Protein AF-A0A3B8Z9Q9-F1 (afdb_monomer)

Foldseek 3Di:
DPDDDPPDPVNVPPDDDDDDPQVDEDEAEED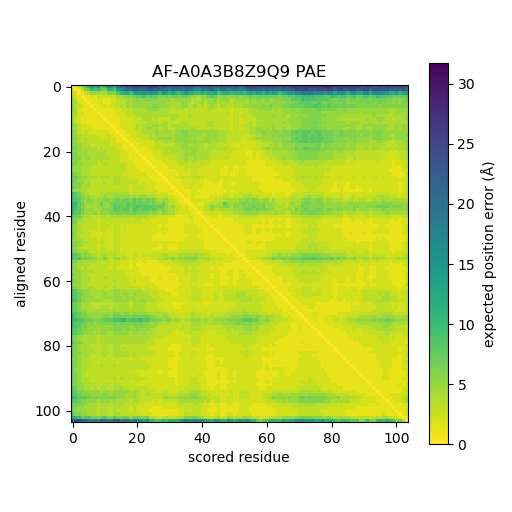EFADCPPNHGRAQVNQQVVCVVGHNHQEYEYDDDPHQFDPDDDPVCRSVRVVVVLVVQQVVQVVDNVGHHYDD

Structure (mmCIF, N/CA/C/O backbone):
data_AF-A0A3B8Z9Q9-F1
#
_entry.id   AF-A0A3B8Z9Q9-F1
#
loop_
_atom_site.group_PDB
_atom_site.id
_atom_site.type_symbol
_atom_site.label_atom_id
_atom_site.label_alt_id
_atom_site.label_comp_id
_atom_site.label_asym_id
_atom_site.label_entity_id
_atom_site.label_seq_id
_atom_site.pdbx_PDB_ins_code
_atom_site.Cartn_x
_atom_site.Cartn_y
_atom_site.Cartn_z
_atom_site.occupancy
_atom_site.B_iso_or_equiv
_atom_site.auth_seq_id
_atom_site.auth_comp_id
_atom_site.auth_asym_id
_atom_site.auth_atom_id
_atom_site.pdbx_PDB_model_num
ATOM 1 N N . MET A 1 1 ? -0.483 33.714 14.078 1.00 69.94 1 MET A N 1
ATOM 2 C CA . MET A 1 1 ? -1.073 32.370 13.924 1.00 69.94 1 MET A CA 1
ATOM 3 C C . MET A 1 1 ? -0.224 31.662 12.892 1.00 69.94 1 MET A C 1
ATOM 5 O O . MET A 1 1 ? 0.075 32.298 11.890 1.00 69.94 1 MET A O 1
ATOM 9 N N . VAL A 1 2 ? 0.262 30.453 13.173 1.00 78.88 2 VAL A N 1
ATOM 10 C CA . VAL A 1 2 ? 0.937 29.661 12.136 1.00 78.88 2 VAL A CA 1
ATOM 11 C C . VAL A 1 2 ? -0.144 29.272 11.136 1.00 78.88 2 VAL A C 1
ATOM 13 O O . VAL A 1 2 ? -1.199 28.786 11.538 1.00 78.88 2 VAL A O 1
ATOM 16 N N . GLU A 1 3 ? 0.070 29.601 9.870 1.00 90.50 3 GLU A N 1
ATOM 17 C CA . GLU A 1 3 ? -0.839 29.223 8.796 1.00 90.50 3 GLU A CA 1
ATOM 18 C C . GLU A 1 3 ? -0.704 27.712 8.585 1.00 90.50 3 GLU A C 1
ATOM 20 O O . GLU A 1 3 ? 0.400 27.216 8.366 1.00 90.50 3 GLU A O 1
ATOM 25 N N . ILE A 1 4 ? -1.803 26.976 8.758 1.00 93.44 4 ILE A N 1
ATOM 26 C CA . ILE A 1 4 ? -1.833 25.526 8.548 1.00 93.44 4 ILE A CA 1
ATOM 27 C C . ILE A 1 4 ? -1.953 25.288 7.041 1.00 93.44 4 ILE A C 1
ATOM 29 O O . ILE A 1 4 ? -2.887 25.780 6.407 1.00 93.44 4 ILE A O 1
ATOM 33 N N . GLU A 1 5 ? -1.002 24.553 6.471 1.00 92.81 5 GLU A N 1
ATOM 34 C CA . GLU A 1 5 ? -0.972 24.249 5.041 1.00 92.81 5 GLU A CA 1
ATOM 35 C C . GLU A 1 5 ? -2.072 23.240 4.680 1.00 92.81 5 GLU A C 1
ATOM 37 O O . GLU A 1 5 ? -2.139 22.148 5.240 1.00 92.81 5 GLU A O 1
ATOM 42 N N . ALA A 1 6 ? -2.935 23.585 3.721 1.00 91.25 6 ALA A N 1
ATOM 43 C CA . ALA A 1 6 ? -4.011 22.699 3.285 1.00 91.25 6 ALA A CA 1
ATOM 44 C C . ALA A 1 6 ? -3.460 21.350 2.787 1.00 91.25 6 ALA A C 1
ATOM 46 O O . ALA A 1 6 ? -2.598 21.296 1.909 1.00 91.25 6 ALA A O 1
ATOM 47 N N . GLY A 1 7 ? -3.988 20.258 3.341 1.00 86.06 7 GLY A N 1
ATOM 48 C CA . GLY A 1 7 ? -3.541 18.900 3.042 1.00 86.06 7 GLY A CA 1
ATOM 49 C C . GLY A 1 7 ? -2.288 18.454 3.799 1.00 86.06 7 GLY A C 1
ATOM 50 O O . GLY A 1 7 ? -1.795 17.368 3.511 1.00 86.06 7 GLY A O 1
ATOM 51 N N . SER A 1 8 ? -1.726 19.237 4.730 1.00 89.62 8 SER A N 1
ATOM 52 C CA . SER A 1 8 ? -0.736 18.733 5.700 1.00 89.62 8 SER A CA 1
ATOM 53 C C . SER A 1 8 ? -1.383 17.812 6.739 1.00 89.62 8 SER A C 1
ATOM 55 O O . SER A 1 8 ? -2.606 17.798 6.885 1.00 89.62 8 SER A O 1
ATOM 57 N N . ASP A 1 9 ? -0.574 17.059 7.481 1.00 89.06 9 ASP A N 1
ATOM 58 C CA . ASP A 1 9 ? -1.082 16.186 8.545 1.00 89.06 9 ASP A CA 1
ATOM 59 C C . ASP A 1 9 ? -1.722 17.015 9.673 1.00 89.06 9 ASP A C 1
ATOM 61 O O . ASP A 1 9 ? -2.74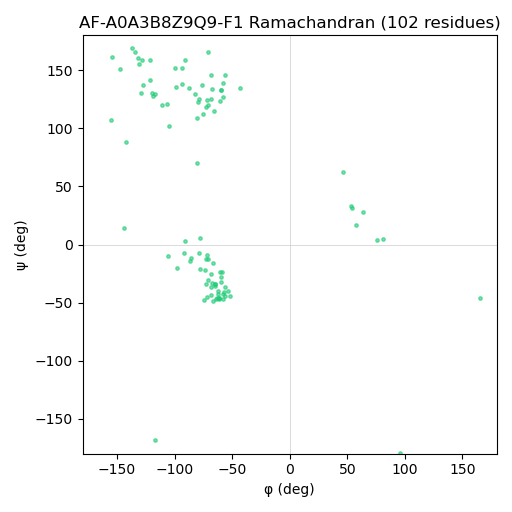6 16.625 10.230 1.00 89.06 9 ASP A O 1
ATOM 65 N N . GLU A 1 10 ? -1.199 18.217 9.954 1.00 93.62 10 GLU A N 1
ATOM 66 C CA . GLU A 1 10 ? -1.821 19.164 10.889 1.00 93.62 10 GLU A CA 1
ATOM 67 C C . GLU A 1 10 ? -3.183 19.661 10.400 1.00 93.62 10 GLU A C 1
ATOM 69 O O . GLU A 1 10 ? -4.062 19.920 11.220 1.00 93.62 10 GLU A O 1
ATOM 74 N N . TRP A 1 11 ? -3.362 19.809 9.083 1.00 93.94 11 TRP A N 1
ATOM 75 C CA . TRP A 1 11 ? -4.651 20.159 8.493 1.00 93.94 11 TRP A CA 1
ATOM 76 C C . TRP A 1 11 ? -5.643 18.994 8.564 1.00 93.94 11 TRP A C 1
ATOM 78 O O . TRP A 1 11 ? -6.789 19.187 8.963 1.00 93.94 11 TRP A O 1
ATOM 88 N N . LEU A 1 12 ? -5.204 17.778 8.226 1.00 91.38 12 LEU A N 1
ATOM 89 C CA . LEU A 1 12 ? -6.040 16.572 8.271 1.00 91.38 12 LEU A CA 1
ATOM 90 C C . LEU A 1 12 ? -6.463 16.218 9.704 1.00 91.38 12 LEU A C 1
ATOM 92 O O . LEU A 1 12 ? -7.595 15.803 9.928 1.00 91.38 12 LEU A O 1
ATOM 96 N N . GLY A 1 13 ? -5.590 16.448 10.686 1.00 92.19 13 GLY A N 1
ATOM 97 C CA . GLY A 1 13 ? -5.849 16.172 12.100 1.00 92.19 13 GLY A CA 1
ATOM 98 C C . GLY A 1 13 ? -6.735 17.194 12.823 1.00 92.19 13 GLY A C 1
ATOM 99 O O . GLY A 1 13 ? -6.889 17.092 14.040 1.00 92.19 13 GLY A O 1
ATOM 100 N N . GLN A 1 14 ? -7.300 18.191 12.130 1.00 95.12 14 GLN A N 1
ATOM 101 C CA . GLN A 1 14 ? -8.132 19.226 12.764 1.00 95.12 14 GLN A CA 1
ATOM 102 C C . GLN A 1 14 ? -9.469 18.703 13.296 1.00 95.12 14 GLN A C 1
ATOM 104 O O . GLN A 1 14 ? -10.047 19.309 14.201 1.00 95.12 14 GLN A O 1
ATOM 109 N N . VAL A 1 15 ? -9.971 17.608 12.730 1.00 93.62 15 VAL A N 1
ATOM 110 C CA . VAL A 1 15 ? -11.234 16.985 13.119 1.00 93.62 15 VAL A CA 1
ATOM 111 C C . VAL A 1 15 ? -10.981 15.502 13.348 1.00 93.62 15 VAL A C 1
ATOM 113 O O . VAL A 1 15 ? -10.385 14.838 12.507 1.00 93.62 15 VAL A O 1
ATOM 116 N N . GLN A 1 16 ? -11.442 14.990 14.486 1.00 91.19 16 GLN A N 1
ATOM 117 C CA . GLN A 1 16 ? -11.519 13.557 14.752 1.00 91.19 16 GLN A CA 1
ATOM 118 C C . GLN A 1 16 ? -12.981 13.194 14.974 1.00 91.19 16 GLN A C 1
ATOM 120 O O . GLN A 1 16 ? -13.669 13.841 15.766 1.00 91.19 16 GLN A O 1
ATOM 125 N N . GLU A 1 17 ? -13.445 12.188 14.246 1.00 91.62 17 GLU A N 1
ATOM 126 C CA . GLU A 1 17 ? -14.796 11.650 14.364 1.00 91.62 17 GLU A CA 1
ATOM 127 C C . GLU A 1 17 ? -14.780 10.376 15.216 1.00 91.62 17 GLU A C 1
ATOM 129 O O . GLU A 1 17 ? -13.777 9.659 15.270 1.00 91.62 17 GLU A O 1
ATOM 134 N N . ASP A 1 18 ? -15.896 10.089 15.886 1.00 94.62 18 ASP A N 1
ATOM 135 C CA . ASP A 1 18 ? -16.038 8.859 16.663 1.00 94.62 18 ASP A CA 1
ATOM 136 C C . ASP A 1 18 ? -16.067 7.636 15.735 1.00 94.62 18 ASP A C 1
ATOM 138 O O . ASP A 1 18 ? -16.802 7.592 14.746 1.00 94.62 18 ASP A O 1
ATOM 142 N N . ILE A 1 19 ? -15.305 6.599 16.090 1.00 94.19 19 ILE A N 1
ATOM 143 C CA . ILE A 1 19 ? -15.272 5.347 15.333 1.00 94.19 19 ILE A CA 1
ATOM 144 C C . ILE A 1 19 ? -16.567 4.568 15.554 1.00 94.19 19 ILE A C 1
ATOM 146 O O . ILE A 1 19 ? -16.882 4.130 16.663 1.00 94.19 19 ILE A O 1
ATOM 150 N N . ILE A 1 20 ? -17.295 4.345 14.465 1.00 94.50 20 ILE A N 1
ATOM 151 C CA . ILE A 1 20 ? -18.507 3.528 14.451 1.00 94.50 20 ILE A CA 1
ATOM 152 C C . ILE A 1 20 ? -18.122 2.064 14.222 1.00 94.50 20 ILE A C 1
ATOM 154 O O . ILE A 1 20 ? -17.318 1.764 13.339 1.00 94.50 20 ILE A O 1
ATOM 158 N N . ASP A 1 21 ? -18.720 1.164 15.007 1.00 96.12 21 ASP A N 1
ATOM 159 C CA . ASP A 1 21 ? -18.503 -0.286 14.956 1.00 96.12 21 ASP A CA 1
ATOM 160 C C . ASP A 1 21 ? -17.010 -0.670 14.891 1.00 96.12 21 ASP A C 1
ATOM 162 O O . ASP A 1 21 ? -16.568 -1.288 13.920 1.00 96.12 21 ASP A O 1
ATOM 166 N N . PRO A 1 22 ? -16.208 -0.336 15.921 1.00 95.06 22 PRO A N 1
ATOM 167 C CA . PRO A 1 22 ? -14.751 -0.487 15.880 1.00 95.06 22 PRO A CA 1
ATOM 168 C C . PRO A 1 22 ? -14.285 -1.931 15.662 1.00 95.06 22 PRO A C 1
ATOM 170 O O . PRO A 1 22 ? -13.193 -2.152 15.163 1.00 95.06 22 PRO A O 1
ATOM 173 N N . GLU A 1 23 ? -15.103 -2.932 15.992 1.00 96.06 23 GLU A N 1
ATOM 174 C CA . GLU A 1 23 ? -14.764 -4.346 15.790 1.00 96.06 23 GLU A CA 1
ATOM 175 C C . GLU A 1 23 ? -15.103 -4.858 14.378 1.00 96.06 23 GLU A C 1
ATOM 177 O O . GLU A 1 23 ? -14.688 -5.958 13.997 1.00 96.06 23 GLU A O 1
ATOM 182 N N . ARG A 1 24 ? -15.852 -4.089 13.576 1.00 97.62 24 ARG A N 1
ATOM 183 C CA . ARG A 1 24 ? -16.312 -4.502 12.246 1.00 97.62 24 ARG A CA 1
ATOM 184 C C . ARG A 1 24 ? -15.128 -4.672 11.301 1.00 97.62 24 ARG A C 1
ATOM 186 O O . ARG A 1 24 ? -14.498 -3.702 10.907 1.00 97.62 24 ARG A O 1
ATOM 193 N N . LEU A 1 25 ? -14.901 -5.910 10.867 1.00 97.62 25 LEU A N 1
ATOM 194 C CA . LEU A 1 25 ? -13.917 -6.218 9.831 1.00 97.62 25 LEU A CA 1
ATOM 195 C C . LEU A 1 25 ? -14.280 -5.501 8.525 1.00 97.62 25 LEU A C 1
ATOM 197 O O . LEU A 1 25 ? -15.376 -5.701 7.984 1.00 97.62 25 LEU A O 1
ATOM 201 N N . ILE A 1 26 ? -13.348 -4.701 8.016 1.00 97.56 26 ILE A N 1
ATOM 202 C CA . ILE A 1 26 ? -13.490 -3.926 6.783 1.00 97.56 26 ILE A CA 1
ATOM 203 C C . ILE A 1 26 ? -12.387 -4.322 5.799 1.00 97.56 26 ILE A C 1
ATOM 205 O O . ILE A 1 26 ? -11.238 -4.565 6.176 1.00 97.56 26 ILE A O 1
ATOM 209 N N . ILE A 1 27 ? -12.763 -4.385 4.521 1.00 97.94 27 ILE A N 1
ATOM 210 C CA . ILE A 1 27 ? -11.821 -4.376 3.406 1.00 97.94 27 ILE A CA 1
ATOM 211 C C . ILE A 1 27 ? -11.929 -3.004 2.757 1.00 97.94 27 ILE A C 1
ATOM 213 O O . ILE A 1 27 ? -13.016 -2.642 2.306 1.00 97.94 27 ILE A O 1
ATOM 217 N N . ASP A 1 28 ? -10.823 -2.272 2.701 1.00 97.56 28 ASP A N 1
ATOM 218 C CA . ASP A 1 28 ? -10.727 -1.072 1.875 1.00 97.56 28 ASP A CA 1
ATOM 219 C C . ASP A 1 28 ? -10.583 -1.498 0.403 1.00 97.56 28 ASP A C 1
ATOM 221 O O . ASP A 1 28 ? -9.580 -2.121 0.036 1.00 97.56 28 ASP A O 1
ATOM 225 N N . PRO A 1 29 ? -11.583 -1.234 -0.455 1.00 97.19 29 PRO A N 1
ATOM 226 C CA . PRO A 1 29 ? -11.578 -1.734 -1.820 1.00 97.19 29 PRO A CA 1
ATOM 227 C C . PRO A 1 29 ? -10.687 -0.921 -2.764 1.00 97.19 29 PRO A C 1
ATOM 229 O O . PRO A 1 29 ? -10.561 -1.320 -3.922 1.00 97.19 29 PRO A O 1
ATOM 232 N N . HIS A 1 30 ? -10.124 0.216 -2.339 1.00 97.62 30 HIS A N 1
ATOM 233 C CA . HIS A 1 30 ? -9.390 1.093 -3.247 1.00 97.62 30 HIS A CA 1
ATOM 234 C C . HIS A 1 30 ? -8.368 1.952 -2.508 1.00 97.62 30 HIS A C 1
ATOM 236 O O . HIS A 1 30 ? -8.703 2.988 -1.942 1.00 97.62 30 HIS A O 1
ATOM 242 N N . HIS A 1 31 ? -7.092 1.620 -2.676 1.00 96.69 31 HIS A N 1
ATOM 243 C CA . HIS A 1 31 ? -6.000 2.541 -2.370 1.00 96.69 31 HIS A CA 1
ATOM 244 C C . HIS A 1 31 ? -4.931 2.506 -3.464 1.00 96.69 31 HIS A C 1
ATOM 246 O O . HIS A 1 31 ? -4.907 1.633 -4.334 1.00 96.69 31 HIS A O 1
ATOM 252 N N . HIS A 1 32 ? -4.021 3.466 -3.398 1.00 96.94 32 HIS A N 1
ATOM 253 C CA . HIS A 1 32 ? -2.835 3.533 -4.237 1.00 96.94 32 HIS A CA 1
ATOM 254 C C . HIS A 1 32 ? -1.599 3.545 -3.342 1.00 96.94 32 HIS A C 1
ATOM 256 O O . HIS A 1 32 ? -1.677 3.944 -2.186 1.00 96.94 32 HIS A O 1
ATOM 262 N N . LEU A 1 33 ? -0.451 3.167 -3.894 1.00 97.19 33 LEU A N 1
ATOM 263 C CA . LEU A 1 33 ? 0.853 3.314 -3.259 1.00 97.19 33 LEU A CA 1
ATOM 264 C C . LEU A 1 33 ? 1.773 4.039 -4.235 1.00 97.19 33 LEU A C 1
ATOM 266 O O . LEU A 1 33 ? 1.776 3.748 -5.429 1.00 97.19 33 LEU A O 1
ATOM 270 N N . TRP A 1 34 ? 2.566 4.987 -3.749 1.00 97.06 34 TRP A N 1
ATOM 271 C CA . TRP A 1 34 ? 3.502 5.731 -4.583 1.00 97.06 34 TRP A CA 1
ATOM 272 C C . TRP A 1 34 ? 4.689 6.265 -3.789 1.00 97.06 34 TRP A C 1
ATOM 274 O O . TRP A 1 34 ? 4.658 6.458 -2.574 1.00 97.06 34 TRP A O 1
ATOM 284 N N . LYS A 1 35 ? 5.758 6.598 -4.513 1.00 95.62 35 LYS A N 1
ATOM 285 C CA . LYS A 1 35 ? 6.947 7.243 -3.955 1.00 95.62 35 LYS A CA 1
ATOM 286 C C . LYS A 1 35 ? 7.179 8.596 -4.613 1.00 95.62 35 LYS A C 1
ATOM 288 O O . LYS A 1 35 ? 7.245 8.678 -5.837 1.00 95.62 35 LYS A O 1
ATOM 293 N N . LYS A 1 36 ? 7.378 9.636 -3.795 1.00 91.19 36 LYS A N 1
ATOM 294 C CA . LYS A 1 36 ? 7.660 11.021 -4.220 1.00 91.19 36 LYS A CA 1
ATOM 295 C C . LYS A 1 36 ? 6.641 11.599 -5.217 1.00 91.19 36 LYS A C 1
ATOM 297 O O . LYS A 1 36 ? 7.008 12.409 -6.069 1.00 91.19 36 LYS A O 1
ATOM 302 N N . ARG A 1 37 ? 5.370 11.209 -5.116 1.00 89.88 37 ARG A N 1
ATOM 303 C CA . ARG A 1 37 ? 4.282 11.810 -5.898 1.00 89.88 37 ARG A CA 1
ATOM 304 C C . ARG A 1 37 ? 3.647 12.918 -5.069 1.00 89.88 37 ARG A C 1
ATOM 306 O O . ARG A 1 37 ? 3.495 12.766 -3.864 1.00 89.88 37 ARG A O 1
ATOM 313 N N . PHE A 1 38 ? 3.341 14.053 -5.696 1.00 86.62 38 PHE A N 1
ATOM 314 C CA . PHE A 1 38 ? 2.816 15.237 -4.994 1.00 86.62 38 PHE A CA 1
ATOM 315 C C . PHE A 1 38 ? 3.709 15.703 -3.824 1.00 86.62 38 PHE A C 1
ATOM 317 O O . PHE A 1 38 ? 3.227 16.198 -2.815 1.00 86.62 38 PHE A O 1
ATOM 324 N N . GLY A 1 39 ? 5.028 15.499 -3.938 1.00 88.44 39 GLY A N 1
ATOM 325 C CA . GLY A 1 39 ? 5.987 15.841 -2.882 1.00 88.44 39 GLY A CA 1
ATOM 326 C C . GLY A 1 39 ? 6.011 14.882 -1.687 1.00 88.44 39 GLY A C 1
ATOM 327 O O . GLY A 1 39 ? 6.770 15.127 -0.754 1.00 88.44 39 GLY A O 1
ATOM 328 N N . ARG A 1 40 ? 5.242 13.783 -1.709 1.00 89.94 40 ARG A N 1
ATOM 329 C CA . ARG A 1 40 ? 5.105 12.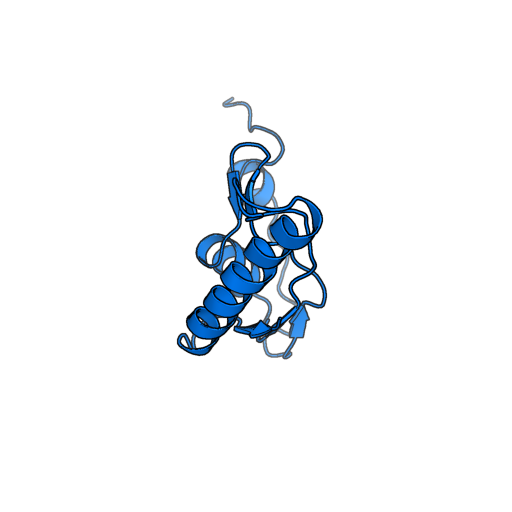852 -0.579 1.00 89.94 40 ARG A CA 1
ATO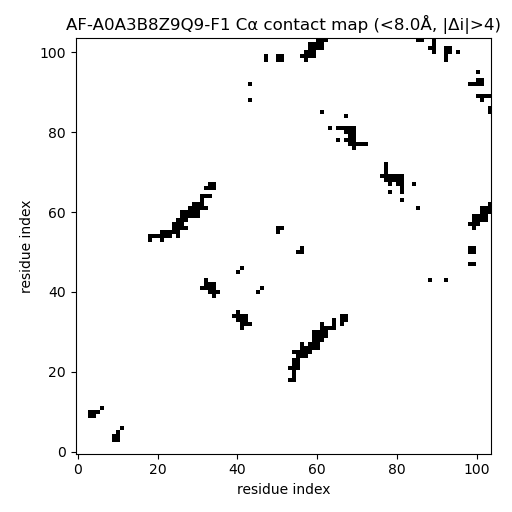M 330 C C . ARG A 1 40 ? 5.273 11.391 -0.992 1.00 89.94 40 ARG A C 1
ATOM 332 O O . ARG A 1 40 ? 5.190 11.027 -2.169 1.00 89.94 40 ARG A O 1
ATOM 339 N N . ASN A 1 41 ? 5.561 10.551 -0.009 1.00 95.06 41 ASN A N 1
ATOM 340 C CA . ASN A 1 41 ? 5.425 9.107 -0.150 1.00 95.06 41 ASN A CA 1
ATOM 341 C C . ASN A 1 41 ? 4.043 8.703 0.354 1.00 95.06 41 ASN A C 1
ATOM 343 O O . ASN A 1 41 ? 3.479 9.381 1.206 1.00 95.06 41 ASN A O 1
ATOM 347 N N . TYR A 1 42 ? 3.527 7.614 -0.191 1.00 96.44 42 TYR A N 1
ATOM 348 C CA . TYR A 1 42 ? 2.401 6.900 0.377 1.00 96.44 42 TYR A CA 1
ATOM 349 C C . TYR A 1 42 ? 2.674 5.413 0.155 1.00 96.44 42 TYR A C 1
ATOM 351 O O . TYR A 1 42 ? 2.426 4.870 -0.921 1.00 96.44 42 TYR A O 1
ATOM 359 N N . LEU A 1 43 ? 3.376 4.809 1.108 1.00 97.62 43 LEU A N 1
ATOM 360 C CA . LEU A 1 43 ? 3.834 3.422 1.104 1.00 97.62 43 LEU A CA 1
ATOM 361 C C . LEU A 1 43 ? 3.163 2.685 2.276 1.00 97.62 43 LEU A C 1
ATOM 363 O O . LEU A 1 43 ? 2.223 3.197 2.877 1.00 97.62 43 LEU A O 1
ATOM 367 N N . LEU A 1 44 ? 3.627 1.475 2.608 1.00 98.00 44 LEU A N 1
ATOM 368 C CA . LEU A 1 44 ? 3.062 0.704 3.724 1.00 98.00 44 LEU A CA 1
ATOM 369 C C . LEU A 1 44 ? 2.991 1.486 5.052 1.00 98.00 44 LEU A C 1
ATOM 371 O O . LEU A 1 44 ? 1.943 1.418 5.683 1.00 98.00 44 LEU A O 1
ATOM 375 N N . PRO A 1 45 ? 4.019 2.250 5.485 1.00 97.44 45 PRO A N 1
ATOM 376 C CA . PRO A 1 45 ? 3.935 2.990 6.743 1.00 97.44 45 PRO A CA 1
ATOM 377 C C . PRO A 1 45 ? 2.828 4.046 6.750 1.00 97.44 45 PRO A C 1
ATOM 379 O O . PRO A 1 45 ? 2.107 4.159 7.736 1.00 97.44 45 PRO A O 1
ATOM 382 N N . GLU A 1 46 ? 2.680 4.801 5.659 1.00 96.88 46 GLU A N 1
ATOM 383 C CA . GLU A 1 46 ? 1.626 5.809 5.538 1.00 96.88 46 GLU A CA 1
ATOM 384 C C . GLU A 1 46 ? 0.239 5.150 5.462 1.00 96.88 46 GLU A C 1
ATOM 386 O O . GLU A 1 46 ? -0.666 5.548 6.190 1.00 96.88 46 GLU A O 1
ATOM 391 N N . LEU A 1 47 ? 0.099 4.068 4.685 1.00 97.56 47 LEU A N 1
ATOM 392 C CA . LEU A 1 47 ? -1.136 3.279 4.623 1.00 97.56 47 LEU A CA 1
ATOM 393 C C . LEU A 1 47 ? -1.537 2.727 5.999 1.00 97.56 47 LEU A C 1
ATOM 395 O O . LEU A 1 47 ? -2.713 2.735 6.351 1.00 97.56 47 LEU A O 1
ATOM 399 N N . TRP A 1 48 ? -0.587 2.217 6.782 1.00 98.06 48 TRP A N 1
ATOM 400 C CA . TRP A 1 48 ? -0.854 1.694 8.124 1.00 98.06 48 TRP A CA 1
ATOM 401 C C . TRP A 1 48 ? -1.187 2.786 9.135 1.00 98.06 48 TRP A C 1
ATOM 403 O O . TRP A 1 48 ? -1.991 2.544 10.031 1.00 98.06 48 TRP A O 1
ATOM 413 N N . GLY A 1 49 ? -0.642 3.992 8.962 1.00 95.69 49 GLY A N 1
ATOM 414 C CA . GLY A 1 49 ? -1.075 5.165 9.720 1.00 95.69 49 GLY A CA 1
ATOM 415 C C . GLY A 1 49 ? -2.567 5.440 9.529 1.00 95.69 49 GLY A C 1
ATOM 416 O O . GLY A 1 49 ? -3.294 5.598 10.509 1.00 95.69 49 GLY A O 1
ATOM 417 N N . ASP A 1 50 ? -3.035 5.404 8.281 1.00 94.75 50 ASP A N 1
ATOM 418 C CA . ASP A 1 50 ? -4.439 5.664 7.956 1.00 94.75 50 ASP A CA 1
ATOM 419 C C . ASP A 1 50 ? -5.344 4.489 8.348 1.00 94.75 50 ASP A C 1
ATOM 421 O O . ASP A 1 50 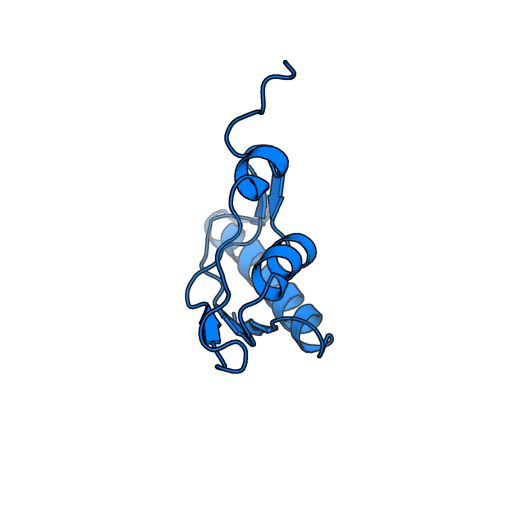? -6.369 4.668 9.007 1.00 94.75 50 ASP A O 1
ATOM 425 N N . THR A 1 51 ? -4.957 3.263 7.993 1.00 96.75 51 THR A N 1
ATOM 426 C CA . THR A 1 51 ? -5.772 2.061 8.243 1.00 96.75 51 THR A CA 1
ATOM 427 C C . THR A 1 51 ? -5.797 1.630 9.709 1.00 96.75 51 THR A C 1
ATOM 429 O O . THR A 1 51 ? -6.750 0.979 10.128 1.00 96.75 51 THR A O 1
ATOM 432 N N . GLY A 1 52 ? -4.799 2.033 10.499 1.00 94.69 52 GLY A N 1
ATOM 433 C CA . GLY A 1 52 ? -4.732 1.824 11.947 1.00 94.69 52 GLY A CA 1
ATOM 434 C C . GLY A 1 52 ? -5.332 2.961 12.783 1.00 94.69 52 GLY A C 1
ATOM 435 O O . GLY A 1 52 ? -5.261 2.908 14.009 1.00 94.69 52 GLY A O 1
ATOM 436 N N . SER A 1 53 ? -5.914 3.990 12.155 1.00 91.62 53 SER A N 1
ATOM 437 C CA . SER A 1 53 ? -6.409 5.194 12.846 1.00 91.62 53 SER A CA 1
ATOM 438 C C . SER A 1 53 ? -7.694 4.987 13.658 1.00 91.62 53 SER A C 1
ATOM 440 O O . SER A 1 53 ? -8.036 5.834 14.484 1.00 91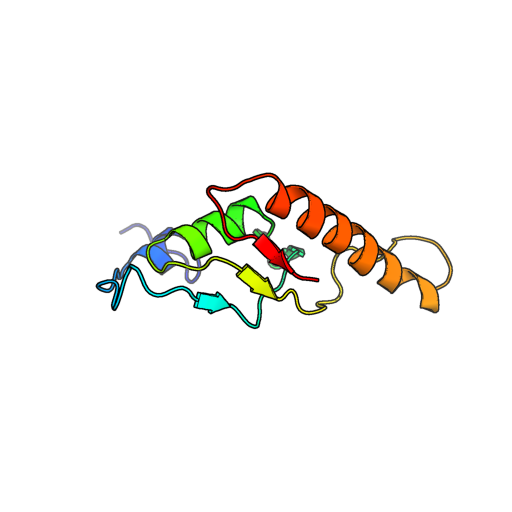.62 53 SER A O 1
ATOM 442 N N . GLY A 1 54 ? -8.391 3.858 13.480 1.00 92.75 54 GLY A N 1
ATOM 443 C CA . GLY A 1 54 ? -9.502 3.487 14.357 1.00 92.75 54 GLY A CA 1
ATOM 444 C C . GLY A 1 54 ? -10.414 2.378 13.837 1.00 92.75 54 GLY A C 1
ATOM 445 O O . GLY A 1 54 ? -10.732 1.455 14.584 1.00 92.75 54 GLY A O 1
ATOM 446 N N . HIS A 1 55 ? -10.833 2.434 12.570 1.00 95.56 55 HIS A N 1
ATOM 447 C CA . HIS A 1 55 ? -11.640 1.361 11.977 1.00 95.56 55 HIS A CA 1
ATOM 448 C C . HIS A 1 55 ? -10.823 0.071 11.812 1.00 95.56 55 HIS A C 1
ATOM 450 O O . HIS A 1 55 ? -9.641 0.112 11.486 1.00 95.56 55 HIS A O 1
ATOM 456 N N . ASN A 1 56 ? -11.462 -1.091 11.977 1.00 97.00 56 ASN A N 1
ATOM 457 C CA . ASN A 1 56 ? -10.807 -2.397 11.852 1.00 97.00 56 ASN A CA 1
ATOM 458 C C . ASN A 1 56 ? -10.651 -2.828 10.380 1.00 97.00 56 ASN A C 1
ATOM 460 O O . ASN A 1 56 ? -11.327 -3.737 9.880 1.00 97.00 56 ASN A O 1
ATOM 464 N N . ILE A 1 57 ? -9.760 -2.134 9.669 1.00 97.69 57 ILE A N 1
ATOM 465 C CA . ILE A 1 57 ? -9.379 -2.446 8.291 1.00 97.69 57 ILE A CA 1
ATOM 466 C C . ILE A 1 57 ? -8.361 -3.585 8.318 1.00 97.69 57 ILE A C 1
ATOM 468 O O . ILE A 1 57 ? -7.209 -3.410 8.700 1.00 97.69 57 ILE A O 1
ATOM 472 N N . VAL A 1 58 ? -8.782 -4.772 7.888 1.00 97.56 58 VAL A N 1
ATOM 473 C CA . VAL A 1 58 ? -7.933 -5.978 7.927 1.00 97.56 58 VAL A CA 1
ATOM 474 C C . VAL A 1 58 ? -7.266 -6.282 6.594 1.00 97.56 58 VAL A C 1
ATOM 476 O O . VAL A 1 58 ? -6.273 -7.009 6.532 1.00 97.56 58 VAL A O 1
ATOM 479 N N . LYS A 1 59 ? -7.819 -5.741 5.507 1.00 98.12 59 LYS A N 1
ATOM 480 C CA . LYS A 1 59 ? -7.301 -5.918 4.155 1.00 98.12 59 LYS A CA 1
ATOM 481 C C . LYS A 1 59 ? -7.561 -4.690 3.305 1.00 98.12 59 LYS A C 1
ATOM 483 O O . LYS A 1 59 ? -8.569 -4.014 3.487 1.00 98.12 59 LYS A O 1
ATOM 488 N N . THR A 1 60 ? -6.696 -4.463 2.333 1.00 98.31 60 THR A N 1
ATOM 489 C CA . THR A 1 60 ? -6.865 -3.403 1.340 1.00 98.31 60 THR A CA 1
ATOM 490 C C . THR A 1 60 ? -6.664 -3.960 -0.063 1.00 98.31 60 THR A C 1
ATOM 492 O O . THR A 1 60 ? -5.995 -4.979 -0.231 1.00 98.31 60 THR A O 1
ATOM 495 N N . LEU A 1 61 ? -7.248 -3.325 -1.076 1.00 98.12 61 LEU A N 1
ATOM 496 C CA . LEU A 1 61 ? -7.026 -3.661 -2.482 1.00 98.12 61 LEU A CA 1
ATOM 497 C C . LEU A 1 61 ? -6.254 -2.530 -3.157 1.00 98.12 61 LEU A C 1
ATOM 499 O O . LEU A 1 61 ? -6.705 -1.381 -3.169 1.00 98.12 61 LEU A O 1
ATOM 503 N N . PHE A 1 62 ? -5.069 -2.851 -3.677 1.00 98.19 62 PHE A N 1
ATOM 504 C CA . PHE A 1 62 ? -4.265 -1.899 -4.439 1.00 98.19 62 PHE A CA 1
ATOM 505 C C . PHE A 1 62 ? -4.840 -1.712 -5.846 1.00 98.19 62 PHE A C 1
ATOM 507 O O . PHE A 1 62 ? -5.179 -2.681 -6.526 1.00 98.19 62 PHE A O 1
ATOM 514 N N . VAL A 1 63 ? -4.883 -0.463 -6.305 1.00 97.25 63 VAL A N 1
ATOM 515 C CA . VAL A 1 63 ? -5.278 -0.094 -7.665 1.00 97.25 63 VAL A CA 1
ATOM 516 C C . VAL A 1 63 ? -4.100 0.577 -8.375 1.00 97.25 63 VAL A C 1
ATOM 518 O O . VAL A 1 63 ? -3.506 1.515 -7.841 1.00 97.25 63 VAL A O 1
ATOM 521 N N . GLU A 1 64 ? -3.788 0.096 -9.584 1.00 95.75 64 GLU A N 1
ATOM 522 C CA . GLU A 1 64 ? -2.765 0.623 -10.511 1.00 95.75 64 GLU A CA 1
ATOM 523 C C . GLU A 1 64 ? -2.813 2.158 -10.576 1.00 95.75 64 GLU A C 1
ATOM 525 O O . GLU A 1 64 ? -3.893 2.760 -10.619 1.00 95.75 64 GLU A O 1
ATOM 530 N N . CYS A 1 65 ? -1.647 2.807 -10.518 1.00 95.44 65 CYS A N 1
ATOM 531 C CA . CYS A 1 65 ? -1.581 4.269 -10.482 1.00 95.44 65 CYS A CA 1
ATOM 532 C C . CYS A 1 65 ? -0.397 4.863 -11.249 1.00 95.44 65 CYS A C 1
ATOM 534 O O . CYS A 1 65 ? -0.100 6.055 -11.104 1.00 95.44 65 CYS A O 1
ATOM 536 N N . MET A 1 66 ? 0.258 4.073 -12.090 1.00 94.94 66 MET A N 1
ATOM 537 C CA . MET A 1 66 ? 1.442 4.417 -12.869 1.00 94.94 66 MET A CA 1
ATOM 538 C C . MET A 1 66 ? 2.662 4.740 -11.996 1.00 94.94 66 MET A C 1
ATOM 540 O O . MET A 1 66 ? 3.524 5.541 -12.378 1.00 94.94 66 MET A O 1
ATOM 544 N N . ALA A 1 67 ? 2.737 4.163 -10.797 1.00 95.25 67 ALA A N 1
ATOM 545 C CA . ALA A 1 67 ? 3.894 4.271 -9.921 1.00 95.25 67 ALA A CA 1
ATOM 546 C C . ALA A 1 67 ? 4.876 3.121 -10.181 1.00 95.25 67 ALA A C 1
ATOM 548 O O . ALA A 1 67 ? 4.535 2.090 -10.736 1.00 95.25 67 ALA A O 1
ATOM 549 N N . PHE A 1 68 ? 6.139 3.303 -9.791 1.00 96.81 68 PHE A N 1
ATOM 550 C CA . PHE A 1 68 ? 7.159 2.238 -9.804 1.00 9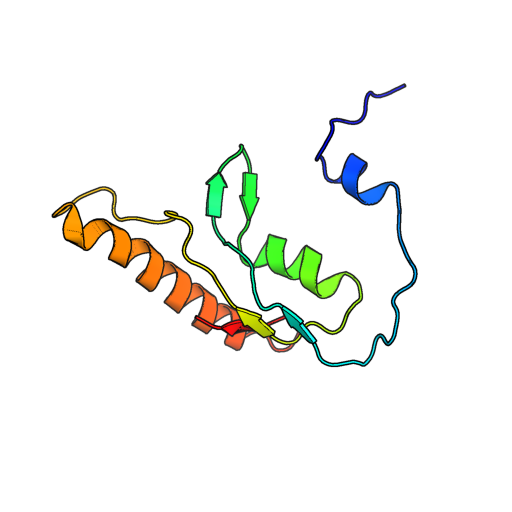6.81 68 PHE A CA 1
ATOM 551 C C . PHE A 1 68 ? 7.441 1.560 -11.158 1.00 96.81 68 PHE A C 1
ATOM 553 O O . PHE A 1 68 ? 8.101 0.525 -11.195 1.00 96.81 68 PHE A O 1
ATOM 560 N N . TYR A 1 69 ? 7.030 2.161 -12.276 1.00 97.56 69 TYR A N 1
ATOM 561 C CA . TYR A 1 69 ? 7.389 1.668 -13.605 1.00 97.56 69 TYR A CA 1
ATOM 562 C C . TYR A 1 69 ? 8.911 1.573 -13.756 1.00 97.56 69 TYR A C 1
ATOM 564 O O . TYR A 1 69 ? 9.660 2.413 -13.237 1.00 97.56 69 TYR A O 1
ATOM 572 N N . TYR A 1 70 ? 9.382 0.582 -14.514 1.00 97.75 70 TYR A N 1
ATOM 573 C CA . TYR A 1 70 ? 10.798 0.513 -14.852 1.00 97.75 70 TYR A CA 1
ATOM 574 C C . TYR A 1 70 ? 11.239 1.783 -15.580 1.00 97.75 70 TYR A C 1
ATOM 576 O O . TYR A 1 70 ? 10.546 2.310 -16.451 1.00 97.75 70 TYR A O 1
ATOM 584 N N . ARG A 1 71 ? 12.432 2.268 -15.230 1.00 96.50 71 ARG A N 1
ATOM 585 C CA . ARG A 1 71 ? 13.027 3.455 -15.860 1.00 96.50 71 ARG A CA 1
ATOM 586 C C . ARG A 1 71 ? 13.634 3.159 -17.228 1.00 96.50 71 ARG A C 1
ATOM 588 O O . ARG A 1 71 ? 13.814 4.073 -18.024 1.00 96.50 71 ARG A O 1
ATOM 595 N N . GLU A 1 72 ? 13.950 1.895 -17.480 1.00 97.31 72 GLU A N 1
ATOM 596 C CA . GLU A 1 72 ? 14.642 1.414 -18.670 1.00 97.31 72 GLU A CA 1
ATOM 597 C C . GLU A 1 72 ? 13.934 0.168 -19.223 1.00 97.31 72 GLU A C 1
ATOM 599 O O . GLU A 1 72 ? 13.095 -0.432 -18.550 1.00 97.31 72 GLU A O 1
ATOM 604 N N . GLY A 1 73 ? 14.260 -0.212 -20.461 1.00 96.69 73 GLY A N 1
ATOM 605 C CA . GLY A 1 73 ? 13.646 -1.344 -21.162 1.00 96.69 73 GLY A CA 1
ATOM 606 C C . GLY A 1 73 ? 12.481 -0.961 -22.091 1.00 96.69 73 GLY A C 1
ATOM 607 O O . GLY A 1 73 ? 12.171 0.231 -22.233 1.00 96.69 73 GLY A O 1
ATOM 608 N N . PRO A 1 74 ? 11.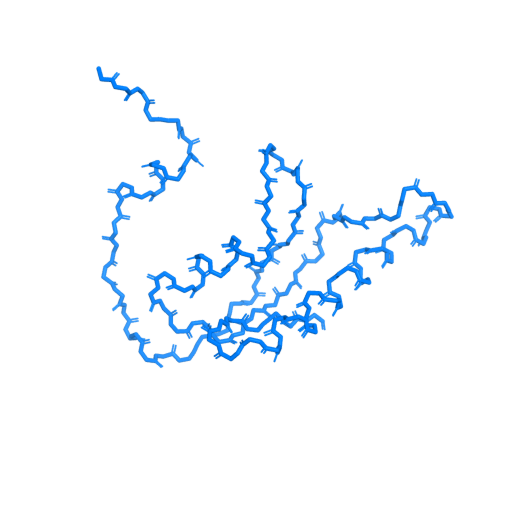861 -1.960 -22.762 1.00 98.19 74 PRO A N 1
ATOM 609 C CA . PRO A 1 74 ? 10.782 -1.743 -23.725 1.00 98.19 74 PRO A CA 1
ATOM 610 C C . PRO A 1 74 ? 9.582 -1.042 -23.091 1.00 98.19 74 PRO A C 1
ATOM 612 O O . PRO A 1 74 ? 9.105 -1.468 -22.042 1.00 98.19 74 PRO A O 1
ATOM 615 N N . ASP A 1 75 ? 9.056 -0.009 -23.753 1.00 97.75 75 ASP A N 1
ATOM 616 C CA . ASP A 1 75 ? 7.985 0.838 -23.203 1.00 97.75 75 ASP A CA 1
ATOM 617 C C . ASP A 1 75 ? 6.761 0.032 -22.743 1.00 97.75 75 ASP A C 1
ATOM 619 O O . ASP A 1 75 ? 6.219 0.286 -21.671 1.00 97.75 75 ASP A O 1
ATOM 623 N N . HIS A 1 76 ? 6.379 -0.996 -23.506 1.00 97.50 76 HIS A N 1
ATOM 624 C CA . HIS A 1 76 ? 5.234 -1.856 -23.197 1.00 97.50 76 HIS A CA 1
ATOM 625 C C . HIS A 1 76 ? 5.445 -2.788 -21.989 1.00 97.50 76 HIS A C 1
ATOM 627 O O . HIS A 1 76 ? 4.479 -3.379 -21.521 1.00 97.50 76 HIS A O 1
ATOM 633 N N . LEU A 1 77 ? 6.677 -2.933 -21.484 1.00 98.25 77 LEU A N 1
ATOM 634 C CA . LEU A 1 77 ? 6.993 -3.730 -20.291 1.00 98.25 77 LEU A CA 1
ATOM 635 C C . LEU A 1 77 ? 7.294 -2.879 -19.058 1.00 98.25 77 LEU A C 1
ATOM 637 O O . LEU A 1 77 ? 7.366 -3.419 -17.959 1.00 98.25 77 LEU A O 1
ATOM 641 N N . ARG A 1 78 ? 7.444 -1.557 -19.190 1.00 98.25 78 ARG A N 1
ATOM 642 C CA . ARG A 1 78 ? 7.703 -0.688 -18.031 1.00 98.25 78 ARG A CA 1
ATOM 643 C C . ARG A 1 78 ? 6.646 -0.787 -16.921 1.00 98.25 78 ARG A C 1
ATOM 645 O O . ARG A 1 78 ? 7.071 -0.772 -15.765 1.00 98.25 78 ARG A O 1
ATOM 652 N N . PRO A 1 79 ? 5.336 -0.947 -17.214 1.00 98.00 79 PRO A N 1
ATOM 653 C CA . PRO A 1 79 ? 4.317 -1.116 -16.176 1.00 98.00 79 PRO A CA 1
ATOM 654 C C . PRO A 1 79 ? 4.520 -2.323 -15.255 1.00 98.00 79 PRO A C 1
ATOM 656 O O . PRO A 1 79 ? 4.080 -2.296 -14.111 1.00 98.00 79 PRO A O 1
ATOM 659 N N . VAL A 1 80 ? 5.243 -3.355 -15.705 1.00 98.00 80 VAL A N 1
ATOM 660 C CA . VAL A 1 80 ? 5.524 -4.558 -14.899 1.00 98.00 80 VAL A CA 1
ATOM 661 C C . VAL A 1 80 ? 6.285 -4.220 -13.611 1.00 98.00 80 VAL A C 1
ATOM 663 O O . VAL A 1 80 ? 6.097 -4.893 -12.601 1.00 98.00 80 VAL A O 1
ATOM 666 N N . GLY A 1 81 ? 7.071 -3.137 -13.604 1.00 98.25 81 GLY A N 1
ATOM 667 C CA . GLY A 1 81 ? 7.743 -2.662 -12.393 1.00 98.25 81 GLY A CA 1
ATOM 668 C C . GLY A 1 81 ? 6.780 -2.306 -11.251 1.00 98.25 81 GLY A C 1
ATOM 669 O O . GLY A 1 81 ? 7.111 -2.546 -10.090 1.00 98.25 81 GLY A O 1
ATOM 670 N N . GLU A 1 82 ? 5.571 -1.814 -11.557 1.00 97.56 82 GLU A N 1
ATOM 671 C CA . GLU A 1 82 ? 4.540 -1.595 -10.533 1.00 97.56 82 GLU A CA 1
ATOM 672 C C . GLU A 1 82 ? 4.064 -2.921 -9.955 1.00 97.56 82 GLU A C 1
ATOM 674 O O . GLU A 1 82 ? 4.061 -3.101 -8.740 1.00 97.56 82 GLU A O 1
ATOM 679 N N . THR A 1 83 ? 3.739 -3.882 -10.822 1.00 97.19 83 THR A N 1
ATOM 680 C CA . THR A 1 83 ? 3.285 -5.210 -10.403 1.00 97.19 83 THR A CA 1
ATOM 681 C C . THR A 1 83 ? 4.299 -5.893 -9.485 1.00 97.19 83 THR A C 1
ATOM 683 O O . THR A 1 83 ? 3.911 -6.436 -8.451 1.00 97.19 83 THR A O 1
ATOM 686 N N . GLU A 1 84 ? 5.592 -5.847 -9.813 1.00 97.56 84 GLU A N 1
ATOM 687 C CA . GLU A 1 84 ? 6.642 -6.425 -8.965 1.00 97.56 84 GLU A CA 1
ATOM 688 C C . GLU A 1 84 ? 6.745 -5.722 -7.610 1.00 97.56 84 GLU A C 1
ATOM 690 O O . GLU A 1 84 ? 6.768 -6.384 -6.571 1.00 97.56 84 GLU A O 1
ATOM 695 N N . TYR A 1 85 ? 6.748 -4.387 -7.608 1.00 97.50 85 TYR A N 1
ATOM 696 C CA . TYR A 1 85 ? 6.834 -3.614 -6.372 1.00 97.50 85 TYR A CA 1
ATOM 697 C C . TYR A 1 85 ? 5.645 -3.895 -5.444 1.00 97.50 85 TYR A C 1
ATOM 699 O O . TYR A 1 85 ? 5.824 -4.161 -4.255 1.00 97.50 85 TYR A O 1
ATOM 707 N N . ILE A 1 86 ? 4.430 -3.900 -5.995 1.00 97.75 86 ILE A N 1
ATOM 708 C CA . ILE A 1 86 ? 3.203 -4.160 -5.238 1.00 97.75 86 ILE A CA 1
ATOM 709 C C . ILE A 1 86 ? 3.142 -5.607 -4.759 1.00 97.75 86 ILE A C 1
ATOM 711 O O . ILE A 1 86 ? 2.738 -5.847 -3.623 1.00 97.75 86 ILE A O 1
ATOM 715 N N . THR A 1 87 ? 3.621 -6.565 -5.555 1.00 97.88 87 THR A N 1
ATOM 716 C CA . THR A 1 87 ? 3.751 -7.965 -5.123 1.00 97.88 87 THR A CA 1
ATOM 717 C C . THR A 1 87 ? 4.622 -8.074 -3.869 1.00 97.88 87 THR A C 1
ATOM 719 O O . THR A 1 87 ? 4.290 -8.811 -2.937 1.00 97.88 87 THR A O 1
ATOM 722 N N . ASP A 1 88 ? 5.718 -7.321 -3.798 1.00 97.94 88 ASP A N 1
ATOM 723 C CA . ASP A 1 88 ? 6.575 -7.304 -2.614 1.00 97.94 88 ASP A CA 1
ATOM 724 C C . ASP A 1 88 ? 5.936 -6.567 -1.430 1.00 97.94 88 ASP A C 1
ATOM 726 O O . ASP A 1 88 ? 6.096 -7.018 -0.294 1.00 97.94 88 ASP A O 1
ATOM 730 N N . CYS A 1 89 ? 5.152 -5.508 -1.660 1.00 97.69 89 CYS A N 1
ATOM 731 C CA . CYS A 1 89 ? 4.325 -4.892 -0.614 1.00 97.69 89 CYS A CA 1
ATOM 732 C C . CYS A 1 89 ? 3.268 -5.863 -0.060 1.00 97.69 89 CYS A C 1
ATOM 734 O O . CYS A 1 89 ? 3.068 -5.921 1.154 1.00 97.69 89 CYS A O 1
ATOM 736 N N . CYS A 1 90 ? 2.632 -6.672 -0.913 1.00 97.94 90 CYS A N 1
ATOM 737 C CA . CYS A 1 90 ? 1.677 -7.700 -0.490 1.00 97.94 90 CYS A CA 1
ATOM 738 C C . CYS A 1 90 ? 2.355 -8.745 0.406 1.00 97.94 90 CYS A C 1
ATOM 740 O O . CYS A 1 90 ? 1.854 -9.065 1.481 1.00 97.94 90 CYS A O 1
ATOM 742 N N . LYS A 1 91 ? 3.543 -9.232 0.015 1.00 98.00 91 LYS A N 1
ATOM 743 C CA . LYS A 1 91 ? 4.326 -10.167 0.844 1.00 98.00 91 LYS A CA 1
ATOM 744 C C . LYS A 1 91 ? 4.719 -9.546 2.181 1.00 98.00 91 LYS A C 1
ATOM 746 O O . LYS A 1 91 ? 4.571 -10.197 3.206 1.00 98.00 91 LYS A O 1
ATOM 751 N N . GLN A 1 92 ? 5.228 -8.314 2.173 1.00 97.94 92 GLN A N 1
ATOM 752 C CA . GLN A 1 92 ? 5.664 -7.623 3.390 1.00 97.94 92 GLN A CA 1
ATOM 753 C C . GLN A 1 92 ? 4.500 -7.376 4.345 1.00 97.94 92 GLN A C 1
ATOM 755 O O . GLN A 1 92 ? 4.617 -7.670 5.530 1.00 97.94 92 GLN A O 1
ATOM 760 N N . SER A 1 93 ? 3.369 -6.892 3.834 1.00 98.00 93 SER A N 1
ATOM 761 C CA . SER A 1 93 ? 2.197 -6.627 4.669 1.00 98.00 93 SER A CA 1
ATOM 762 C C . SER A 1 93 ? 1.563 -7.894 5.232 1.00 98.00 93 SER A C 1
ATOM 764 O O . SER A 1 93 ? 1.126 -7.888 6.374 1.00 98.00 93 SER A O 1
ATOM 766 N N . ALA A 1 94 ? 1.605 -9.013 4.506 1.00 97.56 94 ALA A N 1
ATOM 767 C CA . ALA A 1 94 ? 1.149 -10.302 5.024 1.00 97.56 94 ALA A CA 1
ATOM 768 C C . ALA A 1 94 ? 2.008 -10.855 6.183 1.00 97.56 94 ALA A C 1
ATOM 770 O O . ALA A 1 94 ? 1.573 -11.781 6.869 1.00 97.56 94 ALA A O 1
ATOM 771 N N . LEU A 1 95 ? 3.224 -10.333 6.398 1.00 97.38 95 LEU A N 1
ATOM 772 C CA . LEU A 1 95 ? 4.099 -10.736 7.506 1.00 97.38 95 LEU A CA 1
ATOM 773 C C . LEU A 1 95 ? 3.827 -9.967 8.805 1.00 97.38 95 LEU A C 1
ATOM 775 O O . LEU A 1 95 ? 4.316 -10.395 9.851 1.00 97.38 95 LEU A O 1
ATOM 779 N N . ASP A 1 96 ? 3.079 -8.862 8.758 1.00 95.56 96 ASP A N 1
ATOM 780 C CA . ASP A 1 96 ? 2.751 -8.067 9.940 1.00 95.56 96 ASP A CA 1
ATOM 781 C C . ASP A 1 96 ? 1.292 -8.294 10.364 1.00 95.56 96 ASP A C 1
ATOM 783 O O . ASP A 1 96 ? 0.376 -7.735 9.761 1.00 95.56 96 ASP A O 1
ATOM 787 N N . PRO A 1 97 ? 1.040 -9.101 11.410 1.00 93.56 97 PRO A N 1
ATOM 788 C CA . PRO A 1 97 ? -0.317 -9.399 11.853 1.00 93.56 97 PRO A CA 1
ATOM 789 C C . PRO A 1 97 ? -1.011 -8.218 12.550 1.00 93.56 97 PRO A C 1
ATOM 791 O O . PRO A 1 97 ? -2.196 -8.327 12.854 1.00 93.56 97 PRO A O 1
ATOM 794 N N . ASN A 1 98 ? -0.298 -7.126 12.848 1.00 94.88 98 ASN A N 1
ATOM 795 C CA . ASN A 1 98 ? -0.859 -5.974 13.561 1.00 94.88 98 ASN A CA 1
ATOM 796 C C . ASN A 1 9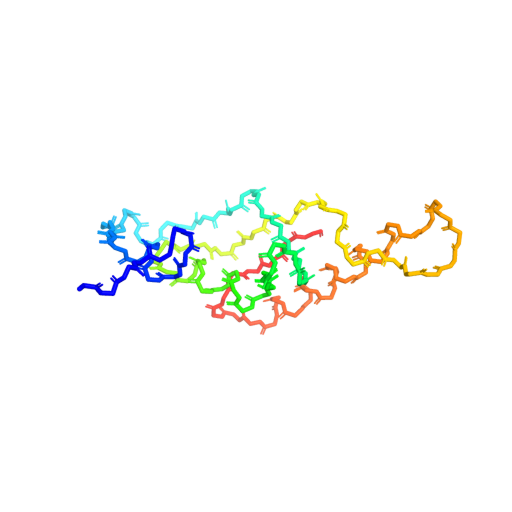8 ? -1.417 -4.904 12.622 1.00 94.88 98 ASN A C 1
ATOM 798 O O . ASN A 1 98 ? -2.009 -3.938 13.094 1.00 94.88 98 ASN A O 1
ATOM 802 N N . ASN A 1 99 ? -1.203 -5.054 11.317 1.00 97.62 99 ASN A N 1
ATOM 803 C CA . ASN A 1 99 ? -1.520 -4.046 10.323 1.00 97.62 99 ASN A CA 1
ATOM 804 C C . ASN A 1 99 ? -2.357 -4.633 9.179 1.00 97.62 99 ASN A C 1
ATOM 806 O O . ASN A 1 99 ? -2.362 -5.842 8.935 1.00 97.62 99 ASN A O 1
ATOM 810 N N . ALA A 1 100 ? -3.063 -3.765 8.449 1.00 97.69 100 ALA A N 1
ATOM 811 C CA . ALA A 1 100 ? -3.858 -4.182 7.301 1.00 97.69 100 ALA A CA 1
ATOM 812 C C . ALA A 1 100 ? -2.976 -4.858 6.235 1.00 97.69 100 ALA A C 1
ATOM 814 O O . ALA A 1 100 ? -1.920 -4.342 5.846 1.00 97.69 100 ALA A O 1
ATOM 815 N N . THR A 1 101 ? -3.427 -6.008 5.728 1.00 98.44 101 THR A N 1
ATOM 816 C CA . THR A 1 101 ? -2.738 -6.715 4.641 1.00 98.44 101 THR A CA 1
ATOM 817 C C . THR A 1 101 ? -3.118 -6.116 3.289 1.00 98.44 101 THR A C 1
ATOM 819 O O . THR A 1 101 ? -4.300 -6.027 2.959 1.00 98.44 101 THR A O 1
ATOM 822 N N . VAL A 1 102 ? -2.133 -5.786 2.458 1.00 98.12 102 VAL A N 1
ATOM 823 C CA . VAL A 1 102 ? -2.383 -5.375 1.073 1.00 98.12 102 VAL A CA 1
ATOM 824 C C . VAL A 1 102 ? -2.651 -6.613 0.222 1.00 98.12 102 VAL A C 1
ATOM 826 O O . VAL A 1 102 ? -1.854 -7.551 0.196 1.00 98.12 102 VAL A O 1
ATOM 829 N N . ALA A 1 103 ? -3.785 -6.619 -0.472 1.00 91.50 103 ALA A N 1
ATOM 830 C CA . ALA A 1 103 ? -4.091 -7.550 -1.545 1.00 91.50 103 ALA A CA 1
ATOM 831 C C . ALA A 1 103 ? -3.822 -6.879 -2.902 1.00 91.50 103 ALA A C 1
ATOM 833 O O . ALA A 1 103 ? -4.208 -5.727 -3.126 1.00 91.50 103 ALA A O 1
ATOM 834 N N . GLY A 1 104 ? -3.174 -7.625 -3.794 1.00 65.88 104 GLY A N 1
ATOM 835 C CA . GLY A 1 104 ? -2.835 -7.247 -5.164 1.00 65.88 104 GLY A CA 1
ATOM 836 C C . GLY A 1 104 ? -2.843 -8.467 -6.069 1.00 65.88 104 GLY A C 1
ATOM 837 O O . GLY A 1 104 ? -2.599 -9.582 -5.547 1.00 65.88 104 GLY A O 1
#

Radius of gyration: 16.09 Å; Cα contacts (8 Å, |Δi|>4): 138; chains: 1; bounding box: 33×43×40 Å

Mean predicted aligned error: 3.54 Å

Secondary structure (DSSP, 8-state):
-PPPPTTSHHHHTT--PPPSSTT--EEEEEE--EEEETTEEESHHHHHHHHTSSS-EEEEEE---S-S--SSS-GGGTTHHHHHHHHHHHHHHTT-TTSPEEE-

pLDDT: mean 94.98, std 5.0, range [65.88, 98.44]

Solvent-accessible surface area (backbone atoms only — not comparable to full-atom values): 6279 Å² total; per-residue (Å²): 129,85,82,75,54,86,84,37,72,75,46,63,65,72,65,84,79,85,71,73,66,47,82,48,81,37,67,46,80,73,44,72,64,39,74,68,53,96,85,34,71,34,47,71,72,53,51,41,55,63,43,66,69,56,54,34,36,57,31,33,27,61,46,92,76,88,36,64,45,47,92,65,79,62,77,94,55,18,62,52,32,26,58,54,53,48,52,51,47,25,57,56,27,65,72,39,90,90,48,48,23,44,42,121

Sequence (104 aa):
MVEIEAGSDEWLGQVQEDIIDPERLIIDPHHHLWKKRFGRNYLLPELWGDTGSGHNIVKTLFVECMAFYYREGPDHLRPVGETEYITDCCKQSALDPNNATVAG